Protein AF-A0A946NRQ2-F1 (afdb_monomer_lite)

Foldseek 3Di:
DDPPDDLVSLLVQQPDPDHDDDPLVVQVLVVVCVVDPDNVSRRHDDPDDDDDDPCCCVVPVVVVDDRDDDDDDPDDPVVVVVVVVVVVVDDEPPRDDDDDD

Sequence (101 aa):
MYNSQDKEEKKTAYESDILYATNNELGFDYLRDNMVVKKEDKVQSRLFFAIIDEVDSILIDEARTPLIISMPDDEPTSKYTKFAALSKQLKKTEHYKIDEK

Radius of gyration: 22.25 Å; chains: 1; bounding box: 51×33×54 Å

Structure (mmCIF, N/CA/C/O backbone):
data_AF-A0A946NRQ2-F1
#
_entry.id   AF-A0A946NRQ2-F1
#
loop_
_atom_site.group_PDB
_atom_site.id
_atom_site.type_symbol
_atom_site.label_atom_id
_atom_site.label_alt_id
_atom_site.label_comp_id
_atom_site.label_asym_id
_atom_site.label_entity_id
_atom_site.label_seq_id
_atom_site.pdbx_PDB_ins_code
_atom_site.Cartn_x
_atom_site.Cartn_y
_atom_site.Cartn_z
_atom_site.occupancy
_atom_site.B_iso_or_equiv
_atom_site.auth_seq_id
_atom_site.auth_comp_id
_atom_site.auth_asym_id
_atom_site.auth_atom_id
_atom_site.pdbx_PDB_model_num
ATOM 1 N N . MET A 1 1 ? 11.015 7.008 -10.645 1.00 80.00 1 MET A N 1
ATOM 2 C CA . MET A 1 1 ? 10.186 7.236 -9.454 1.00 80.00 1 MET A CA 1
ATOM 3 C C . MET A 1 1 ? 11.011 6.902 -8.230 1.00 80.00 1 MET A C 1
ATOM 5 O O . MET A 1 1 ? 11.573 5.813 -8.171 1.00 80.00 1 MET A O 1
ATOM 9 N N . TYR A 1 2 ? 11.165 7.858 -7.323 1.00 72.69 2 TYR A N 1
ATOM 10 C CA . TYR A 1 2 ? 11.986 7.730 -6.119 1.00 72.69 2 TYR A CA 1
ATOM 11 C C . TYR A 1 2 ? 11.205 8.231 -4.904 1.00 72.69 2 TYR A C 1
ATOM 13 O O . TYR A 1 2 ? 10.155 8.861 -5.036 1.00 72.69 2 TYR A O 1
ATOM 21 N N . ASN A 1 3 ? 11.703 7.914 -3.713 1.00 72.19 3 ASN A N 1
ATOM 22 C CA . ASN A 1 3 ? 11.014 8.239 -2.471 1.00 72.19 3 ASN A CA 1
ATOM 23 C C . ASN A 1 3 ? 10.895 9.768 -2.291 1.00 72.19 3 ASN A C 1
ATOM 25 O O . ASN A 1 3 ? 11.823 10.502 -2.618 1.00 72.19 3 ASN A O 1
ATOM 29 N N . SER A 1 4 ? 9.791 10.242 -1.711 1.00 75.94 4 SER A N 1
ATOM 30 C CA . SER A 1 4 ? 9.471 11.666 -1.465 1.00 75.94 4 SER A CA 1
ATOM 31 C C . SER A 1 4 ? 9.012 12.508 -2.666 1.00 75.94 4 SER A C 1
ATOM 33 O O . SER A 1 4 ? 8.987 13.730 -2.556 1.00 75.94 4 SER A O 1
ATOM 35 N N . GLN A 1 5 ? 8.609 11.895 -3.783 1.00 84.69 5 GLN A N 1
ATOM 36 C CA . GLN A 1 5 ? 7.899 12.623 -4.844 1.00 84.69 5 GLN A CA 1
ATOM 37 C C . GLN A 1 5 ? 6.487 13.018 -4.408 1.00 84.69 5 GLN A C 1
ATOM 39 O O . GLN A 1 5 ? 5.801 12.246 -3.720 1.00 84.69 5 GLN A O 1
ATOM 44 N N . ASP A 1 6 ? 6.046 14.200 -4.833 1.00 87.38 6 ASP A N 1
ATOM 45 C CA . ASP A 1 6 ? 4.680 14.640 -4.573 1.00 87.38 6 ASP A CA 1
ATOM 46 C C . ASP A 1 6 ? 3.658 13.866 -5.432 1.00 87.38 6 ASP A C 1
ATOM 48 O O . ASP A 1 6 ? 3.993 13.065 -6.312 1.00 87.38 6 ASP A O 1
ATOM 52 N N . LYS A 1 7 ? 2.369 14.046 -5.133 1.00 88.06 7 LYS A N 1
ATOM 53 C CA . LYS A 1 7 ? 1.296 13.294 -5.798 1.00 88.06 7 LYS A CA 1
ATOM 54 C C . LYS A 1 7 ? 1.194 13.609 -7.298 1.00 88.06 7 LYS A C 1
ATOM 56 O O . LYS A 1 7 ? 0.873 12.711 -8.076 1.00 88.06 7 LYS A O 1
ATOM 61 N N . GLU A 1 8 ? 1.451 14.849 -7.697 1.00 90.25 8 GLU A N 1
ATOM 62 C CA . GLU A 1 8 ? 1.325 15.296 -9.088 1.00 90.25 8 GLU A CA 1
ATOM 63 C C . GLU A 1 8 ? 2.541 14.868 -9.919 1.00 90.25 8 GLU A C 1
ATOM 65 O O . GLU A 1 8 ? 2.393 14.403 -11.052 1.00 90.25 8 GLU A O 1
ATOM 70 N N . GLU A 1 9 ? 3.736 14.897 -9.329 1.00 91.81 9 GLU A N 1
ATOM 71 C CA . GLU A 1 9 ? 4.947 14.305 -9.896 1.00 91.81 9 GLU A CA 1
ATOM 72 C C . GLU A 1 9 ? 4.766 12.804 -10.138 1.00 91.81 9 GLU A C 1
ATOM 74 O O . GLU A 1 9 ? 5.139 12.297 -11.198 1.00 91.81 9 GLU A O 1
ATOM 79 N N . LYS A 1 10 ? 4.149 12.087 -9.187 1.00 92.25 10 LYS A N 1
ATOM 80 C CA . LYS A 1 10 ? 3.840 10.659 -9.345 1.00 92.25 10 LYS A CA 1
ATOM 81 C C . LYS A 1 10 ? 2.853 10.411 -10.476 1.00 92.25 10 LYS A C 1
ATOM 83 O O . LYS A 1 10 ? 3.127 9.562 -11.318 1.00 92.25 10 LYS A O 1
ATOM 88 N 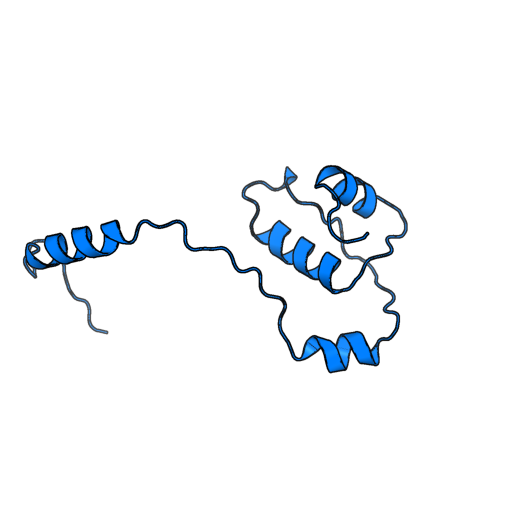N . LYS A 1 11 ? 1.749 11.163 -10.541 1.00 92.50 11 LYS A N 1
ATOM 89 C CA . LYS A 1 11 ? 0.788 11.064 -11.655 1.00 92.50 11 LYS A CA 1
ATOM 90 C C . LYS A 1 11 ? 1.475 11.259 -13.004 1.00 92.50 11 LYS A C 1
ATOM 92 O O . LYS A 1 11 ? 1.366 10.397 -13.868 1.00 92.50 11 LYS A O 1
ATOM 97 N N . THR A 1 12 ? 2.266 12.322 -13.131 1.00 91.94 12 THR A N 1
ATOM 98 C CA . THR A 1 12 ? 3.025 12.618 -14.356 1.00 91.94 12 THR A CA 1
ATOM 99 C C . THR A 1 12 ? 3.994 11.481 -14.709 1.00 91.94 12 THR A C 1
ATOM 101 O O . THR A 1 12 ? 4.134 11.104 -15.871 1.00 91.94 12 THR A O 1
ATOM 104 N N . ALA A 1 13 ? 4.644 10.874 -13.710 1.00 92.88 13 ALA A N 1
ATOM 105 C CA . ALA A 1 13 ? 5.530 9.733 -13.927 1.00 92.88 13 ALA A CA 1
ATOM 106 C C . ALA A 1 13 ? 4.774 8.492 -14.444 1.00 92.88 13 ALA A C 1
ATOM 108 O O . ALA A 1 13 ? 5.258 7.825 -15.356 1.00 92.88 13 ALA A O 1
ATOM 109 N N . TYR A 1 14 ? 3.581 8.199 -13.918 1.00 93.25 14 TYR A N 1
ATOM 110 C CA . TYR A 1 14 ? 2.741 7.080 -14.377 1.00 93.25 14 TYR A CA 1
ATOM 111 C C . TYR A 1 14 ? 2.110 7.284 -15.761 1.00 93.25 14 TYR A C 1
ATOM 113 O O . TYR A 1 14 ? 1.635 6.313 -16.357 1.00 93.25 14 TYR A O 1
ATOM 121 N N . GLU A 1 15 ? 2.088 8.518 -16.265 1.00 92.44 15 GLU A N 1
ATOM 122 C CA . GLU A 1 15 ? 1.643 8.864 -17.621 1.00 92.44 15 GLU A CA 1
ATOM 123 C C . GLU A 1 15 ? 2.754 8.722 -18.673 1.00 92.44 15 GLU A C 1
ATOM 125 O O . GLU A 1 15 ? 2.479 8.790 -19.870 1.00 92.44 15 GLU A O 1
ATOM 130 N N . SER A 1 16 ? 4.001 8.503 -18.249 1.00 92.19 16 SER A N 1
ATOM 131 C CA . SER A 1 16 ? 5.129 8.288 -19.160 1.00 92.19 16 SER A CA 1
ATOM 132 C C . SER A 1 16 ? 5.030 6.933 -19.873 1.00 92.19 16 SER A C 1
ATOM 134 O O . SER A 1 16 ? 4.577 5.952 -19.286 1.00 92.19 16 SER A O 1
ATOM 136 N N . ASP A 1 17 ? 5.530 6.846 -21.113 1.00 93.06 17 ASP A N 1
ATOM 137 C CA . ASP A 1 17 ? 5.537 5.592 -21.891 1.00 93.06 17 ASP A CA 1
ATOM 138 C C . ASP A 1 17 ? 6.295 4.458 -21.181 1.00 93.06 17 ASP A C 1
ATOM 140 O O . ASP A 1 17 ? 5.923 3.287 -21.264 1.00 93.06 17 ASP A O 1
ATOM 144 N N . ILE A 1 18 ? 7.384 4.815 -20.490 1.00 93.19 18 ILE A N 1
ATOM 145 C CA . ILE A 1 18 ? 8.225 3.907 -19.710 1.00 93.19 18 ILE A CA 1
ATOM 146 C C . ILE A 1 18 ? 8.482 4.541 -18.346 1.00 93.19 18 ILE A C 1
ATOM 148 O O . ILE A 1 18 ? 8.990 5.659 -18.252 1.00 93.19 18 ILE A O 1
ATOM 152 N N . LEU A 1 19 ? 8.184 3.790 -17.286 1.00 93.06 19 LEU A N 1
ATOM 153 C CA . LEU A 1 19 ? 8.409 4.194 -15.904 1.00 93.06 19 LEU A CA 1
ATOM 154 C C . LEU A 1 19 ? 9.472 3.304 -15.255 1.00 93.06 19 LEU A C 1
ATOM 156 O O . LEU A 1 19 ? 9.292 2.095 -15.135 1.00 93.06 19 LEU A O 1
ATOM 160 N N . TYR A 1 20 ? 10.542 3.924 -14.760 1.00 93.69 20 TYR A N 1
ATOM 161 C CA . TYR A 1 20 ? 11.489 3.282 -13.848 1.00 93.69 20 TYR A CA 1
ATOM 162 C C . TYR A 1 20 ? 11.078 3.572 -12.406 1.00 93.69 20 TYR A C 1
ATOM 164 O O . TYR A 1 20 ? 10.939 4.738 -12.024 1.00 93.69 20 TYR A O 1
ATOM 172 N N . ALA A 1 21 ? 10.897 2.538 -11.592 1.00 92.25 21 ALA A N 1
ATOM 173 C CA . ALA A 1 21 ? 10.502 2.657 -10.193 1.00 92.25 21 ALA A CA 1
ATOM 174 C C . ALA A 1 21 ? 11.023 1.465 -9.383 1.00 92.25 21 ALA A C 1
ATOM 176 O O . ALA A 1 21 ? 11.328 0.414 -9.941 1.00 92.25 21 ALA A O 1
ATOM 177 N N . THR A 1 22 ? 11.105 1.629 -8.064 1.00 93.75 22 THR A N 1
ATOM 178 C CA . THR A 1 22 ? 11.388 0.517 -7.151 1.00 93.75 22 THR A CA 1
ATOM 179 C C . THR A 1 22 ? 10.107 -0.272 -6.867 1.00 93.75 22 THR A C 1
ATOM 181 O O . THR A 1 22 ? 8.999 0.272 -6.920 1.00 93.75 22 THR A O 1
ATOM 184 N N . ASN A 1 23 ? 10.250 -1.553 -6.524 1.00 93.75 23 ASN A N 1
ATOM 185 C CA . ASN A 1 23 ? 9.144 -2.415 -6.094 1.00 93.75 23 ASN A CA 1
ATOM 186 C C . ASN A 1 23 ? 8.356 -1.809 -4.917 1.00 93.75 23 ASN A C 1
ATOM 188 O O . ASN A 1 23 ? 7.125 -1.826 -4.930 1.00 93.75 23 ASN A O 1
ATOM 192 N N . ASN A 1 24 ? 9.060 -1.220 -3.943 1.00 93.12 24 ASN A N 1
ATOM 193 C CA . ASN A 1 24 ? 8.456 -0.582 -2.778 1.00 93.12 24 ASN A CA 1
ATOM 194 C C . ASN A 1 24 ? 7.552 0.589 -3.173 1.00 93.12 24 ASN A C 1
ATOM 196 O O . ASN A 1 24 ? 6.408 0.657 -2.730 1.00 93.12 24 ASN A O 1
ATOM 200 N N . GLU A 1 25 ? 8.024 1.488 -4.039 1.00 92.88 25 GLU A N 1
ATOM 201 C CA . GLU A 1 25 ? 7.232 2.645 -4.463 1.00 92.88 25 GLU A CA 1
ATOM 202 C C . GLU A 1 25 ? 5.998 2.231 -5.276 1.00 92.88 25 GLU A C 1
ATOM 204 O O . GLU A 1 25 ? 4.896 2.707 -4.999 1.00 92.88 25 GLU A O 1
ATOM 209 N N . LEU A 1 26 ? 6.149 1.286 -6.213 1.00 93.31 26 LEU A N 1
ATOM 210 C CA . LEU A 1 26 ? 5.024 0.746 -6.985 1.00 93.31 26 LEU A CA 1
ATOM 211 C C . LEU A 1 26 ? 3.989 0.061 -6.084 1.00 93.31 26 LEU A C 1
ATOM 213 O O . LEU A 1 26 ? 2.786 0.273 -6.240 1.00 93.31 26 LEU A O 1
ATOM 217 N N . GLY A 1 27 ? 4.438 -0.753 -5.130 1.00 94.06 27 GLY A N 1
ATOM 218 C CA . GLY A 1 27 ? 3.547 -1.458 -4.218 1.00 94.06 27 GLY A CA 1
ATOM 219 C C . GLY A 1 27 ? 2.819 -0.512 -3.262 1.00 94.06 27 GLY A C 1
ATOM 220 O O . GLY A 1 27 ? 1.611 -0.641 -3.067 1.00 94.06 27 GLY A O 1
ATOM 221 N N . PHE A 1 28 ? 3.504 0.490 -2.707 1.00 94.12 28 PHE A N 1
ATOM 222 C CA . PHE A 1 28 ? 2.869 1.464 -1.819 1.00 94.12 28 PHE A CA 1
ATOM 223 C C . PHE A 1 28 ? 1.941 2.438 -2.542 1.00 94.12 28 PHE A C 1
ATOM 225 O O . PHE A 1 28 ? 0.948 2.866 -1.953 1.00 94.12 28 PHE A O 1
ATOM 232 N N . ASP A 1 29 ? 2.225 2.800 -3.793 1.00 94.19 29 ASP A N 1
ATOM 233 C CA . ASP A 1 29 ? 1.278 3.559 -4.613 1.00 94.19 29 ASP A CA 1
ATOM 234 C C . ASP A 1 29 ? 0.017 2.739 -4.890 1.00 94.19 29 ASP A C 1
ATOM 236 O O . ASP A 1 29 ? -1.085 3.248 -4.701 1.00 94.19 29 ASP A O 1
ATOM 240 N N . TYR A 1 30 ? 0.163 1.452 -5.223 1.00 94.38 30 TYR A N 1
ATOM 241 C CA . TYR A 1 30 ? -0.979 0.555 -5.400 1.00 94.38 30 TYR A CA 1
ATOM 242 C C . TYR A 1 30 ? -1.838 0.468 -4.132 1.00 94.38 30 TYR A C 1
ATOM 244 O O . TYR A 1 30 ? -3.064 0.584 -4.189 1.00 94.38 30 TYR A O 1
ATOM 252 N N . LEU A 1 31 ? -1.213 0.287 -2.967 1.00 95.19 31 LEU A N 1
ATOM 253 C CA . LEU A 1 31 ? -1.934 0.232 -1.696 1.00 95.19 31 LEU A CA 1
ATOM 254 C C . LEU A 1 31 ? -2.651 1.560 -1.397 1.00 95.19 31 LEU A C 1
ATOM 256 O O . LEU A 1 31 ? -3.836 1.546 -1.063 1.00 95.19 31 LEU A O 1
ATOM 260 N N . ARG A 1 32 ? -1.987 2.710 -1.589 1.00 93.94 32 ARG A N 1
ATOM 261 C CA . ARG A 1 32 ? -2.598 4.037 -1.386 1.00 93.94 32 ARG A CA 1
ATOM 262 C C . ARG A 1 32 ? -3.756 4.305 -2.343 1.00 93.94 32 ARG A C 1
ATOM 264 O O . ARG A 1 32 ? -4.786 4.814 -1.909 1.00 93.94 32 ARG A O 1
ATOM 271 N N . ASP A 1 33 ? -3.650 3.889 -3.599 1.00 94.75 33 ASP A N 1
ATOM 272 C CA . ASP A 1 33 ? -4.712 4.019 -4.604 1.00 94.75 33 ASP A CA 1
ATOM 273 C C . ASP A 1 33 ? -5.960 3.183 -4.307 1.00 94.75 33 ASP A C 1
ATOM 275 O O . ASP A 1 33 ? -7.022 3.408 -4.896 1.00 94.75 33 ASP A O 1
ATOM 279 N N . ASN A 1 34 ? -5.856 2.206 -3.409 1.00 94.31 34 ASN A N 1
ATOM 280 C CA . ASN A 1 34 ? -6.998 1.443 -2.911 1.00 94.31 34 ASN A CA 1
ATOM 281 C C . ASN A 1 34 ? -7.555 1.994 -1.588 1.00 94.31 34 ASN A C 1
ATOM 283 O O . ASN A 1 34 ? -8.571 1.501 -1.106 1.00 94.31 34 ASN A O 1
ATOM 287 N N . MET A 1 35 ? -6.940 3.042 -1.033 1.00 92.81 35 MET A N 1
ATOM 288 C CA . MET A 1 35 ? -7.411 3.761 0.155 1.00 92.81 35 MET A CA 1
ATOM 289 C C . MET A 1 35 ? -8.043 5.124 -0.175 1.00 92.81 35 MET A C 1
ATOM 291 O O . MET A 1 35 ? -8.643 5.745 0.702 1.00 92.81 35 MET A O 1
ATOM 295 N N . VAL A 1 36 ? -7.916 5.618 -1.414 1.00 93.69 36 VAL A N 1
ATOM 296 C CA . VAL A 1 36 ? -8.502 6.907 -1.816 1.00 93.69 36 VAL A CA 1
ATOM 297 C C . VAL A 1 36 ? -10.031 6.854 -1.884 1.00 93.69 36 VAL A C 1
ATOM 299 O O . VAL A 1 36 ? -10.626 5.857 -2.287 1.00 93.69 36 VAL A O 1
ATOM 302 N N . VAL A 1 37 ? -10.673 7.971 -1.532 1.00 95.06 37 VAL A N 1
ATOM 303 C CA . VAL A 1 37 ? -12.142 8.103 -1.538 1.00 95.06 37 VAL A CA 1
ATOM 304 C C . VAL A 1 37 ? -12.690 8.290 -2.954 1.00 95.06 37 VAL A C 1
ATOM 306 O O . VAL A 1 37 ? -13.776 7.809 -3.275 1.00 95.06 37 VAL A O 1
ATOM 309 N N . LYS A 1 38 ? -11.952 9.010 -3.803 1.00 95.38 38 LYS A N 1
ATOM 310 C CA . LYS A 1 38 ? -12.361 9.353 -5.166 1.00 95.38 38 LYS A CA 1
ATOM 311 C C . LYS A 1 38 ? -11.442 8.701 -6.186 1.00 95.38 38 LYS A C 1
ATOM 313 O O . LYS A 1 38 ? -10.258 8.502 -5.937 1.00 95.38 38 LYS A O 1
ATOM 318 N N . LYS A 1 39 ? -11.974 8.395 -7.368 1.00 91.69 39 LYS A N 1
ATOM 319 C CA . LYS A 1 39 ? -11.195 7.737 -8.4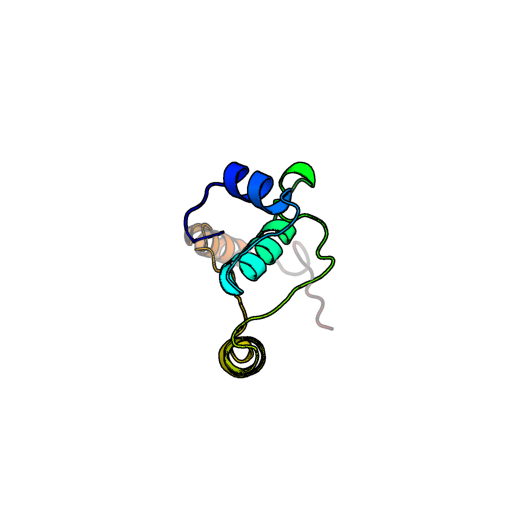24 1.00 91.69 39 LYS A CA 1
ATOM 320 C C . LYS A 1 39 ? -10.127 8.663 -9.010 1.00 91.69 39 LYS A C 1
ATOM 322 O O . LYS A 1 39 ? -9.053 8.191 -9.364 1.00 91.69 39 LYS A O 1
ATOM 327 N N . GLU A 1 40 ? -10.401 9.963 -9.070 1.00 92.06 40 GLU A N 1
ATOM 328 C CA . GLU A 1 40 ? -9.491 10.985 -9.612 1.00 92.06 40 GLU A CA 1
ATOM 329 C C . GLU A 1 40 ? -8.251 11.201 -8.724 1.00 92.06 40 GLU A C 1
ATOM 331 O O . GLU A 1 40 ? -7.259 11.808 -9.137 1.00 92.06 40 GLU A O 1
ATOM 336 N N . ASP A 1 41 ? -8.306 10.687 -7.494 1.00 92.56 41 ASP A N 1
ATOM 337 C CA . ASP A 1 41 ? -7.217 10.738 -6.531 1.00 92.56 41 ASP A CA 1
ATOM 338 C C . ASP A 1 41 ? -6.204 9.602 -6.687 1.00 92.56 41 ASP A C 1
ATOM 340 O O . ASP A 1 41 ? -5.190 9.636 -5.989 1.00 92.56 41 ASP A O 1
ATOM 344 N N . LYS A 1 42 ? -6.442 8.636 -7.579 1.00 94.69 42 LYS A N 1
ATOM 345 C CA . LYS A 1 42 ? -5.469 7.584 -7.889 1.00 94.69 42 LYS A CA 1
ATOM 346 C C . LYS A 1 42 ? -4.266 8.148 -8.641 1.00 94.69 42 LYS A C 1
ATOM 348 O O . LYS A 1 42 ? -4.417 9.092 -9.419 1.00 94.69 42 LYS A O 1
ATOM 353 N N . VAL A 1 43 ? -3.088 7.581 -8.401 1.00 94.12 43 VAL A N 1
ATOM 354 C CA . VAL A 1 43 ? -1.842 7.966 -9.080 1.00 94.12 43 VAL A CA 1
ATOM 355 C C . VAL A 1 43 ? -1.414 6.944 -10.126 1.00 94.12 43 VAL A C 1
ATOM 357 O O . VAL A 1 43 ? -0.896 7.338 -11.166 1.00 94.12 43 VAL A O 1
ATOM 360 N N . GLN A 1 44 ? -1.649 5.652 -9.889 1.00 93.25 44 GLN A N 1
ATOM 361 C CA . GLN A 1 44 ? -1.273 4.594 -10.814 1.00 93.25 44 GLN A CA 1
ATOM 362 C C . GLN A 1 44 ? -2.184 4.574 -12.036 1.00 93.25 44 GLN A C 1
ATOM 364 O O . GLN A 1 44 ? -3.415 4.643 -11.948 1.00 93.25 44 GLN A O 1
ATOM 369 N N . SER A 1 45 ? -1.553 4.403 -13.193 1.00 86.81 45 SER A N 1
ATOM 370 C CA . SER A 1 45 ? -2.219 4.127 -14.458 1.00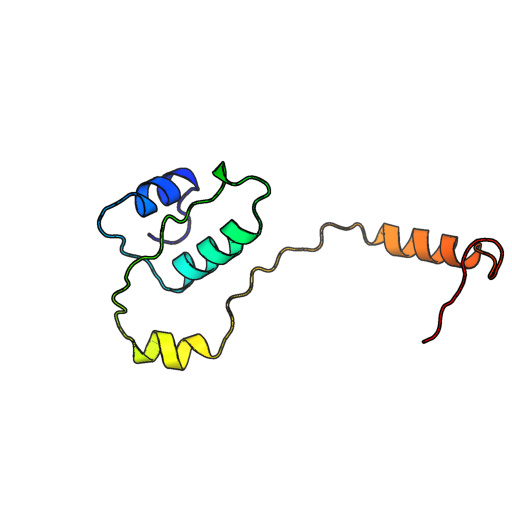 86.81 45 SER A CA 1
ATOM 371 C C . SER A 1 45 ? -2.405 2.611 -14.659 1.00 86.81 45 SER A C 1
ATOM 373 O O . SER A 1 45 ? -2.349 1.810 -13.721 1.00 86.81 45 SER A O 1
ATOM 375 N N . ARG A 1 46 ? -2.695 2.180 -15.891 1.00 85.19 46 ARG A N 1
ATOM 376 C CA . ARG A 1 46 ? -2.893 0.761 -16.205 1.00 85.19 46 ARG A CA 1
ATOM 377 C C . ARG A 1 46 ? -1.561 0.006 -16.125 1.00 85.19 46 ARG A C 1
ATOM 379 O O . ARG A 1 46 ? -0.699 0.182 -16.978 1.00 85.19 46 ARG A O 1
ATOM 386 N N . LEU A 1 47 ? -1.452 -0.925 -15.179 1.00 86.06 47 LEU A N 1
ATOM 387 C CA . LEU A 1 47 ? -0.327 -1.860 -15.083 1.00 86.06 47 LEU A CA 1
ATOM 388 C C . LEU A 1 47 ? -0.415 -2.900 -16.214 1.00 86.06 47 LEU A C 1
ATOM 390 O O . LEU A 1 47 ? -1.203 -3.843 -16.141 1.00 86.06 47 LEU A O 1
ATOM 394 N N . PHE A 1 48 ? 0.336 -2.691 -17.296 1.00 90.25 48 PHE A N 1
ATOM 395 C CA . PHE A 1 48 ? 0.291 -3.551 -18.486 1.00 90.25 48 PHE A CA 1
ATOM 396 C C . PHE A 1 48 ? 1.457 -4.540 -18.562 1.00 90.25 48 PHE A C 1
ATOM 398 O O . PHE A 1 48 ? 1.251 -5.711 -18.875 1.00 90.25 48 PHE A O 1
ATOM 405 N N . PHE A 1 49 ? 2.673 -4.072 -18.285 1.00 94.94 49 PHE A N 1
ATOM 406 C CA . PHE A 1 49 ? 3.895 -4.857 -18.411 1.00 94.94 49 PHE A CA 1
ATOM 407 C C . PHE A 1 49 ? 4.963 -4.333 -17.447 1.00 94.94 49 PHE A C 1
ATOM 409 O O . PHE A 1 49 ? 5.009 -3.135 -17.176 1.00 94.94 49 PHE A O 1
ATOM 416 N N . ALA A 1 50 ? 5.811 -5.226 -16.938 1.00 95.25 50 ALA A N 1
ATOM 417 C CA . ALA A 1 50 ? 6.925 -4.883 -16.065 1.00 95.25 50 ALA A CA 1
ATOM 418 C C . ALA A 1 50 ? 8.147 -5.734 -16.422 1.00 95.25 50 ALA A C 1
ATOM 420 O O . ALA A 1 50 ? 8.030 -6.942 -16.633 1.00 95.25 50 ALA A O 1
ATOM 421 N N . ILE A 1 51 ? 9.313 -5.094 -16.457 1.00 96.88 51 ILE A N 1
ATOM 422 C CA . ILE A 1 51 ? 10.613 -5.764 -16.462 1.00 96.88 51 ILE A CA 1
ATOM 423 C C . ILE A 1 51 ? 11.193 -5.559 -15.069 1.00 96.88 51 ILE A C 1
ATOM 425 O O . ILE A 1 51 ? 11.249 -4.428 -14.590 1.00 96.88 51 ILE A O 1
ATOM 429 N N . ILE A 1 52 ? 11.577 -6.653 -14.420 1.00 96.88 52 ILE A N 1
ATOM 430 C CA . ILE A 1 52 ? 12.106 -6.636 -13.058 1.00 96.88 52 ILE A CA 1
ATOM 431 C C . ILE A 1 52 ? 13.603 -6.898 -13.149 1.00 96.88 52 ILE A C 1
ATOM 433 O O . ILE A 1 52 ? 14.013 -7.967 -13.600 1.00 96.88 52 ILE A O 1
ATOM 437 N N . ASP A 1 53 ? 14.389 -5.905 -12.748 1.00 97.38 53 ASP A N 1
ATOM 438 C CA . ASP A 1 53 ? 15.821 -6.072 -12.512 1.00 97.38 53 ASP A CA 1
ATOM 439 C C . ASP A 1 53 ? 16.045 -6.774 -11.162 1.00 97.38 53 ASP A C 1
ATOM 441 O O . ASP A 1 53 ? 15.222 -6.615 -10.259 1.00 97.38 53 ASP A O 1
ATOM 445 N N . GLU A 1 54 ? 17.116 -7.563 -11.034 1.00 96.69 54 GLU A N 1
ATOM 446 C CA . GLU A 1 54 ? 17.420 -8.355 -9.820 1.00 96.69 54 GLU A CA 1
ATOM 447 C C . GLU A 1 54 ? 16.222 -9.222 -9.351 1.00 96.69 54 GLU A C 1
ATOM 449 O O . GLU A 1 54 ? 15.761 -9.166 -8.207 1.00 96.69 54 GLU A O 1
ATOM 454 N N . VAL A 1 55 ? 15.643 -10.001 -10.275 1.00 96.94 55 VAL A N 1
ATOM 455 C CA . VAL A 1 55 ? 14.355 -10.700 -10.076 1.00 96.94 55 VAL A CA 1
ATOM 456 C C . VAL A 1 55 ? 14.333 -11.667 -8.888 1.00 96.94 55 VAL A C 1
ATOM 458 O O . VAL A 1 55 ? 13.287 -11.839 -8.261 1.00 96.94 55 VAL A O 1
ATOM 461 N N . ASP A 1 56 ? 15.459 -12.298 -8.571 1.00 97.25 56 ASP A N 1
ATOM 462 C CA . ASP A 1 56 ? 15.606 -13.186 -7.420 1.00 97.25 56 ASP A CA 1
ATOM 463 C C . ASP A 1 56 ? 15.523 -12.404 -6.106 1.00 97.25 56 ASP A C 1
ATOM 465 O O . ASP A 1 56 ? 14.724 -12.750 -5.234 1.00 97.25 56 ASP A O 1
ATOM 469 N N . SER A 1 57 ? 16.235 -11.284 -6.009 1.00 96.69 57 SER A N 1
ATOM 470 C CA . SER A 1 57 ? 16.165 -10.397 -4.846 1.00 96.69 57 SER A CA 1
ATOM 471 C C . SER A 1 57 ? 14.735 -9.890 -4.616 1.00 96.69 57 SER A C 1
ATOM 473 O O . SER A 1 57 ? 14.224 -9.938 -3.496 1.00 96.69 57 SER A O 1
ATOM 475 N N . ILE A 1 58 ? 14.036 -9.478 -5.680 1.00 96.25 58 ILE A N 1
ATOM 476 C CA . ILE A 1 58 ? 12.696 -8.882 -5.564 1.00 96.25 58 ILE A CA 1
ATOM 477 C C . ILE A 1 58 ? 11.596 -9.929 -5.324 1.00 96.25 58 ILE A C 1
ATOM 479 O O . ILE A 1 58 ? 10.788 -9.782 -4.405 1.00 96.25 58 ILE A O 1
ATOM 483 N N . LEU A 1 59 ? 11.519 -10.977 -6.149 1.00 96.69 59 LEU A N 1
ATOM 484 C CA . LEU A 1 59 ? 10.396 -11.925 -6.120 1.00 96.69 59 LEU A CA 1
ATOM 485 C C . LEU A 1 59 ? 10.612 -13.126 -5.195 1.00 96.69 59 LEU A C 1
ATOM 487 O O . LEU A 1 59 ? 9.651 -13.849 -4.930 1.00 96.69 59 LEU A O 1
ATOM 491 N N . ILE A 1 60 ? 11.833 -13.347 -4.701 1.00 95.25 60 ILE A N 1
ATOM 492 C CA . ILE A 1 60 ? 12.136 -14.429 -3.757 1.00 95.25 60 ILE A CA 1
ATOM 493 C C . ILE A 1 60 ? 12.466 -13.846 -2.390 1.00 95.25 60 ILE A C 1
ATOM 495 O O . ILE A 1 60 ? 11.786 -14.166 -1.415 1.00 95.25 60 ILE A O 1
ATOM 499 N N . ASP A 1 61 ? 13.490 -12.997 -2.299 1.00 95.50 61 ASP A N 1
ATOM 500 C CA . ASP A 1 61 ? 13.995 -12.564 -0.998 1.00 95.50 61 ASP A CA 1
ATOM 501 C C . ASP A 1 61 ? 13.110 -11.513 -0.330 1.00 95.50 61 ASP A C 1
ATOM 503 O O . ASP A 1 61 ? 12.715 -11.707 0.828 1.00 95.50 61 ASP A O 1
ATOM 507 N N . GLU A 1 62 ? 12.779 -10.435 -1.041 1.00 95.56 62 GLU A N 1
ATOM 508 C CA . GLU A 1 62 ? 11.959 -9.340 -0.515 1.00 95.56 62 GLU A CA 1
ATOM 509 C C . GLU A 1 62 ? 10.483 -9.730 -0.381 1.00 95.56 62 GLU A C 1
ATOM 511 O O . GLU A 1 62 ? 9.837 -9.373 0.606 1.00 95.56 62 GLU A O 1
ATOM 516 N N . ALA A 1 63 ? 9.966 -10.555 -1.296 1.00 94.56 63 ALA A N 1
ATOM 517 C CA . ALA A 1 63 ? 8.580 -11.030 -1.284 1.00 94.56 63 ALA A CA 1
ATOM 518 C C . ALA A 1 63 ? 8.185 -11.833 -0.025 1.00 94.56 63 ALA A C 1
ATOM 520 O O . ALA A 1 63 ? 6.998 -12.063 0.215 1.00 94.56 63 ALA A O 1
ATOM 521 N N . ARG A 1 64 ? 9.152 -12.248 0.808 1.00 97.00 64 ARG A N 1
ATOM 522 C CA . ARG A 1 64 ? 8.891 -12.898 2.106 1.00 97.00 64 ARG A CA 1
ATOM 523 C C . ARG A 1 64 ? 8.232 -11.971 3.122 1.00 97.00 64 ARG A C 1
ATOM 525 O O . ARG A 1 64 ? 7.574 -12.464 4.038 1.00 97.00 64 ARG A O 1
ATOM 532 N N . THR A 1 65 ? 8.425 -10.659 2.992 1.00 94.69 65 THR A N 1
ATOM 533 C CA . THR A 1 65 ? 7.838 -9.667 3.897 1.00 94.69 65 THR A CA 1
ATOM 534 C C . THR A 1 65 ? 6.742 -8.900 3.161 1.00 94.69 65 THR A C 1
ATOM 536 O O . THR A 1 65 ? 7.018 -8.303 2.122 1.00 94.69 65 THR A O 1
ATOM 539 N N . PRO A 1 66 ? 5.495 -8.885 3.659 1.00 95.88 66 PRO A N 1
ATOM 540 C CA . PRO A 1 66 ? 4.425 -8.148 3.000 1.00 95.88 66 PRO A CA 1
ATOM 541 C C . PRO A 1 66 ? 4.655 -6.634 3.080 1.00 95.88 66 PRO A C 1
ATOM 543 O O . PRO A 1 66 ? 5.111 -6.115 4.101 1.00 95.88 66 PRO A O 1
ATOM 546 N N . LEU A 1 67 ? 4.249 -5.912 2.033 1.00 95.12 67 LEU A N 1
ATOM 547 C CA . LEU A 1 67 ? 4.131 -4.455 2.083 1.00 95.12 67 LEU A CA 1
ATOM 548 C C . LEU A 1 67 ? 2.911 -4.060 2.923 1.00 95.12 67 LEU A C 1
ATOM 550 O O . LEU A 1 67 ? 1.787 -4.466 2.628 1.00 95.12 67 LEU A O 1
ATOM 554 N N . ILE A 1 68 ? 3.133 -3.246 3.955 1.00 94.62 68 ILE A N 1
ATOM 555 C CA . ILE A 1 68 ? 2.096 -2.816 4.899 1.00 94.62 68 ILE A CA 1
ATOM 556 C C . ILE A 1 68 ? 2.120 -1.293 5.020 1.00 94.62 68 ILE A C 1
ATOM 558 O O . ILE A 1 68 ? 3.153 -0.714 5.349 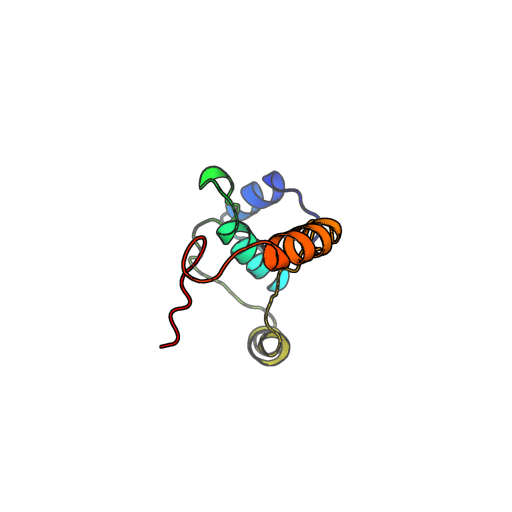1.00 94.62 68 ILE A O 1
ATOM 562 N N . ILE A 1 69 ? 0.967 -0.650 4.812 1.00 91.31 69 ILE A N 1
ATOM 563 C CA . ILE A 1 69 ? 0.746 0.742 5.221 1.00 91.31 69 ILE A CA 1
ATOM 564 C C . ILE A 1 69 ? 0.238 0.726 6.659 1.00 91.31 69 ILE A C 1
ATOM 566 O O . ILE A 1 69 ? -0.872 0.267 6.924 1.00 91.31 69 ILE A O 1
ATOM 570 N N . SER A 1 70 ? 1.044 1.238 7.582 1.00 89.38 70 SER A N 1
ATOM 571 C CA . SER A 1 70 ? 0.623 1.523 8.949 1.00 89.38 70 SER A CA 1
ATOM 572 C C . SER A 1 70 ? 0.386 3.023 9.108 1.00 89.38 70 SER A C 1
ATOM 574 O O . SER A 1 70 ? 1.165 3.849 8.638 1.00 89.38 70 SER A O 1
ATOM 576 N N . MET A 1 71 ? -0.711 3.380 9.770 1.00 81.31 71 MET A N 1
ATOM 577 C CA . MET A 1 71 ? -0.978 4.745 10.215 1.00 81.31 71 MET A CA 1
ATOM 578 C C . MET A 1 71 ? -1.146 4.731 11.734 1.00 81.31 71 MET A C 1
ATOM 580 O O . MET A 1 71 ? -1.647 3.735 12.268 1.00 81.31 71 MET A O 1
ATOM 584 N N . PRO A 1 72 ? -0.701 5.786 12.438 1.00 80.44 72 PRO A N 1
ATOM 585 C CA . PRO A 1 72 ? -1.002 5.927 13.852 1.00 80.44 72 PRO A CA 1
ATOM 586 C C . PRO A 1 72 ? -2.520 5.938 14.058 1.00 80.44 72 PRO A C 1
ATOM 588 O O . PRO A 1 72 ? -3.273 6.417 13.209 1.00 80.44 72 PRO A O 1
ATOM 591 N N . ASP A 1 73 ? -2.961 5.382 15.182 1.00 77.75 73 ASP A N 1
ATOM 592 C CA . ASP A 1 73 ? -4.356 5.492 15.587 1.00 77.75 73 ASP A CA 1
ATOM 593 C C . ASP A 1 73 ? -4.605 6.910 16.118 1.00 77.75 73 ASP A C 1
ATOM 595 O O . ASP A 1 73 ? -4.043 7.305 17.142 1.00 77.75 73 ASP A O 1
ATOM 599 N N . ASP A 1 74 ? -5.421 7.678 15.398 1.00 68.19 74 ASP A N 1
ATOM 600 C CA . ASP A 1 74 ? -5.827 9.035 15.777 1.00 68.19 74 ASP A CA 1
ATOM 601 C C . ASP A 1 74 ? -7.010 9.035 16.769 1.00 68.19 74 ASP A C 1
ATOM 603 O O . ASP A 1 74 ? -7.454 10.098 17.222 1.00 68.19 74 ASP A O 1
ATOM 607 N N . GLU A 1 75 ? -7.569 7.869 17.126 1.00 73.19 75 GLU A N 1
ATOM 608 C CA . GLU A 1 75 ? -8.675 7.800 18.076 1.00 73.19 75 GLU A CA 1
ATOM 609 C C . GLU A 1 75 ? -8.227 8.193 19.499 1.00 73.19 75 GLU A C 1
ATOM 611 O O . GLU A 1 75 ? -7.334 7.580 20.090 1.00 73.19 75 GLU A O 1
ATOM 616 N N . PRO A 1 76 ? -8.896 9.170 20.145 1.00 76.38 76 PRO A N 1
ATOM 617 C CA . PRO A 1 76 ? -8.572 9.523 21.517 1.00 76.38 76 PRO A CA 1
ATOM 618 C C . PRO A 1 76 ? -8.830 8.334 22.443 1.00 76.38 76 PRO A C 1
ATOM 620 O O . PRO A 1 76 ? -9.981 7.919 22.603 1.00 76.38 76 PRO A O 1
ATOM 623 N N . THR A 1 77 ? -7.809 7.881 23.178 1.00 80.50 77 THR A N 1
ATOM 624 C CA . THR A 1 77 ? -7.938 6.822 24.201 1.00 80.50 77 THR A CA 1
ATOM 625 C C . THR A 1 77 ? -9.067 7.118 25.205 1.00 80.50 77 THR A C 1
ATOM 627 O O . THR A 1 77 ? -9.692 6.215 25.755 1.00 80.50 77 THR A O 1
ATOM 630 N N . SER A 1 78 ? -9.405 8.401 25.390 1.00 84.75 78 SER A N 1
ATOM 631 C CA . SER A 1 78 ? -10.536 8.856 26.208 1.00 84.75 78 SER A CA 1
ATOM 632 C C . SER A 1 78 ? -11.900 8.282 25.796 1.00 84.75 78 SER A C 1
ATOM 634 O O . SER A 1 78 ? -12.776 8.141 26.654 1.00 84.75 78 SER A O 1
ATOM 636 N N . LYS A 1 79 ? -12.104 7.939 24.515 1.00 87.94 79 LYS A N 1
ATOM 637 C CA . LYS A 1 79 ? -13.341 7.306 24.042 1.00 87.94 79 LYS A CA 1
ATOM 638 C C . LYS A 1 79 ? -13.532 5.947 24.704 1.00 87.94 79 LYS A C 1
ATOM 640 O O . LYS A 1 79 ? -14.616 5.701 25.227 1.00 87.94 79 LYS A O 1
ATOM 645 N N . TYR A 1 80 ? -12.487 5.122 24.782 1.00 89.38 80 TYR A N 1
ATOM 646 C CA . TYR A 1 80 ? -12.553 3.817 25.445 1.00 89.38 80 TYR A CA 1
ATOM 647 C C . TYR A 1 80 ? -13.027 3.945 26.893 1.00 89.38 80 TYR A C 1
ATOM 649 O O . TYR A 1 80 ? -13.947 3.243 27.304 1.00 89.38 80 TYR A O 1
ATOM 657 N N . THR A 1 81 ? -12.489 4.907 27.646 1.00 90.88 81 THR A N 1
ATOM 658 C CA . THR A 1 81 ? -12.906 5.152 29.035 1.00 90.88 81 THR A CA 1
ATOM 659 C C . THR A 1 81 ? -14.373 5.579 29.131 1.00 90.88 81 THR A C 1
ATOM 661 O O . THR A 1 81 ? -15.110 5.091 29.991 1.00 90.88 81 THR A O 1
ATOM 664 N N . LYS A 1 82 ? -14.827 6.464 28.233 1.00 92.06 82 LYS A N 1
ATOM 665 C CA . LYS A 1 82 ? -16.221 6.938 28.196 1.00 92.06 82 LYS A CA 1
ATOM 666 C C . LYS A 1 82 ? -17.195 5.819 27.830 1.00 92.06 82 LYS A C 1
ATOM 668 O O . LYS A 1 82 ? -18.191 5.634 28.525 1.00 92.06 82 LYS A O 1
ATOM 673 N N . PHE A 1 83 ? -16.902 5.049 26.785 1.00 92.38 83 PHE A N 1
ATOM 674 C CA . PHE A 1 83 ? -17.748 3.935 26.361 1.00 92.38 83 PHE A CA 1
ATOM 675 C C . PHE A 1 83 ? -17.728 2.782 27.366 1.00 92.38 83 PHE A C 1
ATOM 677 O O . PHE A 1 83 ? -18.7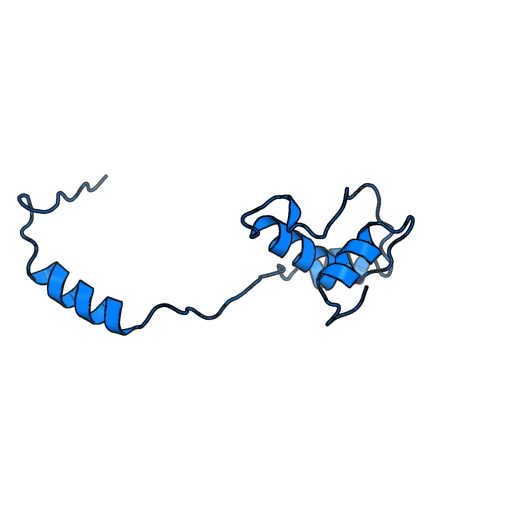68 2.170 27.589 1.00 92.38 83 PHE A O 1
ATOM 684 N N . ALA A 1 84 ? -16.613 2.539 28.061 1.00 93.38 84 ALA A N 1
ATOM 685 C CA . ALA A 1 84 ? -16.570 1.585 29.166 1.00 93.38 84 ALA A CA 1
ATOM 686 C C . ALA A 1 84 ? -17.514 2.002 30.306 1.00 93.38 84 ALA A C 1
ATOM 688 O O . ALA A 1 84 ? -18.260 1.168 30.820 1.00 93.38 84 ALA A O 1
ATOM 689 N N . ALA A 1 85 ? -17.546 3.287 30.673 1.00 93.19 85 ALA A N 1
ATOM 690 C CA . ALA A 1 85 ? -18.494 3.794 31.665 1.00 93.19 85 ALA A CA 1
ATOM 691 C C . ALA A 1 85 ? -19.952 3.690 31.184 1.00 93.19 85 ALA A C 1
ATOM 693 O O . ALA A 1 85 ? -20.811 3.240 31.940 1.00 93.19 85 ALA A O 1
ATOM 694 N N . LEU A 1 86 ? -20.217 4.044 29.922 1.00 93.19 86 LEU A N 1
ATOM 695 C CA . LEU A 1 86 ? -21.547 3.958 29.314 1.00 93.19 86 LEU A CA 1
ATOM 696 C C . LEU A 1 86 ? -22.049 2.509 29.244 1.00 93.19 86 LEU A C 1
ATOM 698 O O . LEU A 1 86 ? -23.192 2.236 29.595 1.00 93.19 86 LEU A O 1
ATOM 702 N N . SER A 1 87 ? -21.183 1.565 28.860 1.00 92.31 87 SER A N 1
ATOM 703 C CA . SER A 1 87 ? -21.533 0.146 28.722 1.00 92.31 87 SER A CA 1
ATOM 704 C C . SER A 1 87 ? -22.080 -0.455 30.019 1.00 92.31 87 SER A C 1
ATOM 706 O O . SER A 1 87 ? -23.011 -1.254 29.977 1.00 92.31 87 SER A O 1
ATOM 708 N N . LYS A 1 88 ? -21.581 -0.002 31.180 1.00 91.94 88 LYS A N 1
ATOM 709 C CA . LYS A 1 88 ? -22.055 -0.426 32.508 1.00 91.94 88 LYS A CA 1
ATOM 710 C C . LYS A 1 88 ? -23.462 0.077 32.844 1.00 91.94 88 LYS A C 1
ATOM 712 O O . LYS A 1 88 ? -24.100 -0.479 33.730 1.00 91.94 88 LYS A O 1
ATOM 717 N N . GLN A 1 89 ? -23.932 1.130 32.176 1.00 93.31 89 GLN A N 1
ATOM 718 C CA . GLN A 1 89 ? -25.268 1.699 32.379 1.00 93.31 89 GLN A CA 1
ATOM 719 C C . GLN A 1 89 ? -26.321 1.050 31.468 1.00 93.31 89 GLN A C 1
ATOM 721 O O . GLN A 1 89 ? -27.519 1.170 31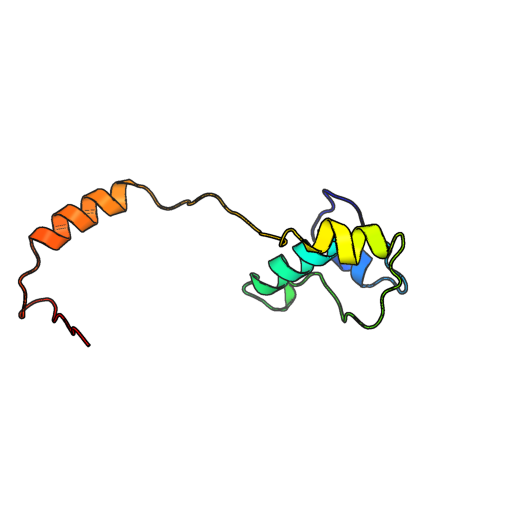.728 1.00 93.31 89 GLN A O 1
ATOM 726 N N . LEU A 1 90 ? -25.898 0.348 30.412 1.00 93.06 90 LEU A N 1
ATOM 727 C CA . LEU A 1 90 ? -26.805 -0.315 29.482 1.00 93.06 90 LEU A CA 1
ATOM 728 C C . LEU A 1 90 ? -27.406 -1.574 30.115 1.00 93.06 90 LEU A C 1
ATOM 730 O O . LEU A 1 90 ? -26.702 -2.490 30.540 1.00 93.06 90 LEU A O 1
ATOM 734 N N . LYS A 1 91 ? -28.736 -1.660 30.113 1.00 89.06 91 LYS A N 1
ATOM 735 C CA . LYS A 1 91 ? -29.466 -2.851 30.567 1.00 89.06 91 LYS A CA 1
ATOM 736 C C . LYS A 1 91 ? -29.649 -3.865 29.437 1.00 89.06 91 LYS A C 1
ATOM 738 O O . LYS A 1 91 ? -30.175 -3.521 28.374 1.00 89.06 91 LYS A O 1
ATOM 743 N N . LYS A 1 92 ? -29.264 -5.119 29.706 1.00 84.19 92 LYS A N 1
ATOM 744 C CA . LYS A 1 92 ? -29.484 -6.277 28.823 1.00 84.19 92 LYS A CA 1
ATOM 745 C C . LYS A 1 92 ? -30.987 -6.429 28.557 1.00 84.19 92 LYS A C 1
ATOM 747 O O . LYS A 1 92 ? -31.774 -6.277 29.485 1.00 84.19 92 LYS A O 1
ATOM 752 N N . THR A 1 93 ? -31.378 -6.725 27.317 1.00 75.19 93 THR A N 1
ATOM 753 C CA . THR A 1 93 ? -32.767 -6.867 26.812 1.00 75.19 93 THR A CA 1
ATOM 754 C C . THR A 1 93 ? -33.587 -5.584 26.621 1.00 75.19 93 THR A C 1
ATOM 756 O O . THR A 1 93 ? -34.485 -5.602 25.786 1.00 75.19 93 THR A O 1
ATOM 759 N N . GLU A 1 94 ? -33.254 -4.468 27.283 1.00 89.25 94 GLU A N 1
ATOM 760 C CA . GLU A 1 94 ? -33.869 -3.154 26.997 1.00 89.25 94 GLU A CA 1
ATOM 761 C C . GLU A 1 94 ? -33.086 -2.374 25.932 1.00 89.25 94 GLU A C 1
ATOM 763 O O . GLU A 1 94 ? -33.666 -1.867 24.977 1.00 89.25 94 GLU A O 1
ATOM 768 N N . HIS A 1 95 ? -31.759 -2.286 26.080 1.00 90.62 95 HIS A N 1
ATOM 769 C CA . HIS A 1 95 ? -30.919 -1.438 25.222 1.00 90.62 95 HIS A CA 1
ATOM 770 C C . HIS A 1 95 ? -30.122 -2.225 24.183 1.00 90.62 95 HIS A C 1
ATOM 772 O O . HIS A 1 95 ? -29.698 -1.671 23.174 1.00 90.62 95 HIS A O 1
ATOM 778 N N . TYR A 1 96 ? -29.877 -3.510 24.438 1.00 91.38 96 TYR A N 1
ATOM 779 C CA . TYR A 1 96 ? -29.152 -4.385 23.526 1.00 91.38 96 TYR A CA 1
ATOM 780 C C . TYR A 1 96 ? -29.553 -5.845 23.741 1.00 91.38 96 TYR A C 1
ATOM 782 O O . TYR A 1 96 ? -29.951 -6.256 24.839 1.00 91.38 96 TYR A O 1
ATOM 790 N N . LYS A 1 97 ? -29.411 -6.640 22.683 1.00 90.88 97 LYS A N 1
ATOM 791 C CA . LYS A 1 97 ? -29.553 -8.095 22.707 1.00 90.88 97 LYS A CA 1
ATOM 792 C C . LYS A 1 97 ? -28.193 -8.712 22.401 1.00 90.88 97 LYS A C 1
ATOM 794 O O . LYS A 1 97 ? -27.490 -8.233 21.519 1.00 90.88 97 LYS A O 1
ATOM 799 N N . ILE A 1 98 ? -27.838 -9.757 23.140 1.00 89.38 98 ILE A N 1
ATOM 800 C CA . ILE A 1 98 ? -26.667 -10.581 22.835 1.00 89.38 98 ILE A CA 1
ATOM 801 C C . ILE A 1 98 ? -27.160 -11.742 21.973 1.00 89.38 98 ILE A C 1
ATOM 803 O O . ILE A 1 98 ? -28.086 -12.444 22.383 1.00 89.38 98 ILE A O 1
ATOM 807 N N . ASP A 1 99 ? -26.580 -11.890 20.787 1.00 87.75 99 ASP A N 1
ATOM 808 C CA . ASP A 1 99 ? -26.793 -13.032 19.901 1.00 87.75 99 ASP A CA 1
ATOM 809 C C . ASP A 1 99 ? -25.511 -13.868 19.894 1.00 87.75 99 ASP A C 1
ATOM 811 O O . ASP A 1 99 ? -24.547 -13.556 19.194 1.00 87.75 99 ASP A O 1
ATOM 815 N N . GLU A 1 100 ? -25.470 -14.864 20.775 1.00 81.62 100 GLU A N 1
ATOM 816 C CA . GLU A 1 100 ? -24.426 -15.884 20.776 1.00 81.62 100 GLU A CA 1
ATOM 817 C C . GLU A 1 100 ? -24.846 -16.947 19.756 1.00 81.62 100 GLU A C 1
ATOM 819 O O . GLU A 1 100 ? -25.801 -17.691 19.989 1.00 81.62 100 GLU A O 1
ATOM 824 N N . LYS A 1 101 ? -24.177 -16.946 18.599 1.00 70.94 101 LYS A N 1
ATOM 825 C CA . LYS A 1 101 ? -24.262 -18.033 17.618 1.00 70.94 101 LYS A CA 1
ATOM 826 C C . LYS A 1 101 ? -23.573 -19.290 18.125 1.00 70.94 101 LYS A C 1
ATOM 828 O O . LYS A 1 101 ? -22.489 -19.147 18.732 1.00 70.94 101 LYS A O 1
#

Secondary structure (DSSP, 8-state):
--TT--HHHHHHHHTSSS----HHHHHHHHHHHTT-SSGGG-----------SSHHIIIIIGGGS---------S-THHHHHHHHHHTTPPBTTTB-----

pLDDT: mean 90.37, std 6.54, range [68.19, 97.38]